Protein AF-A0A8J4YRN7-F1 (afdb_monomer_lite)

Secondary structure (DSSP, 8-state):
---------TTSS---GGG-TTTTTTEEEEEETTEEEEEEEGGG--SHHHHHHHHHHHHHTTTS-B--SHHHHHHHHHHHTTT--EEEEE-SSTTSHHHHHHHHHHHHHTTT-EEEEES-HHHHTTSPPPTTTT---S----EEE---

Organism: Chionoecetes opilio (NCBI:txid41210)

pLDDT: mean 81.37, std 17.2, range [26.08, 94.94]

Sequence (148 aa):
MHVCLGQVECGEYQVPSYCASDKINRFAYGFRGGQEKIAFPLDTLFNSNAIVASALHLALINTVPILQTARERRNLEKRCRGHCDLIFACLRTLGTLEHRTFLEVAHAHQSSFVFAITTYTAGTLGLPPSPHSGELSVFSVENIICVH

Radius of gyration: 17.48 Å; chains: 1; bounding box: 36×33×53 Å

InterPro domains:
  IPR040090 Thioredoxin domain-containing protein 16 [PTHR22699] (4-120)
  IPR057639 TXNDC16, N-terminal [PF24508] (3-56)
  IPR057642 TXNDC16, second thioredoxin-like domain [PF24509] (60-121)

Structure (mmCIF, N/CA/C/O backbone):
data_AF-A0A8J4YRN7-F1
#
_entry.id   AF-A0A8J4YRN7-F1
#
loop_
_atom_site.group_PDB
_atom_site.id
_atom_site.type_symbol
_atom_site.label_atom_id
_atom_site.label_alt_id
_atom_site.label_comp_id
_atom_site.label_asym_id
_atom_site.label_entity_id
_atom_site.label_seq_id
_atom_site.pdbx_PDB_ins_code
_atom_site.Cartn_x
_atom_site.Cartn_y
_atom_site.Cartn_z
_atom_site.occupancy
_atom_site.B_iso_or_equiv
_atom_site.auth_seq_id
_atom_site.auth_comp_id
_atom_site.auth_asym_id
_atom_site.auth_atom_id
_atom_site.pdbx_PDB_model_num
ATOM 1 N N . MET A 1 1 ? -3.995 -17.385 -1.465 1.00 63.31 1 MET A N 1
ATOM 2 C CA . MET A 1 1 ? -3.588 -16.386 -2.479 1.00 63.31 1 MET A CA 1
ATOM 3 C C . MET A 1 1 ? -2.455 -16.988 -3.292 1.00 63.31 1 MET A C 1
ATOM 5 O O . MET A 1 1 ? -1.466 -17.380 -2.693 1.00 63.31 1 MET A O 1
ATOM 9 N N . HIS A 1 2 ? -2.610 -17.115 -4.611 1.00 75.31 2 HIS A N 1
ATOM 10 C CA . HIS A 1 2 ? -1.537 -17.578 -5.497 1.00 75.31 2 HIS A CA 1
ATOM 11 C C . HIS A 1 2 ? -0.999 -16.376 -6.267 1.00 75.31 2 HIS A C 1
ATOM 13 O O . HIS A 1 2 ? -1.769 -15.673 -6.919 1.00 75.31 2 HIS A O 1
ATOM 19 N N . VAL A 1 3 ? 0.302 -16.124 -6.147 1.00 80.25 3 VAL A N 1
ATOM 20 C CA . VAL A 1 3 ? 1.012 -15.105 -6.923 1.00 80.25 3 VAL A CA 1
ATOM 21 C C . VAL A 1 3 ? 1.904 -15.842 -7.905 1.00 80.25 3 VAL A C 1
ATOM 23 O O . VAL A 1 3 ? 2.671 -16.715 -7.505 1.00 80.25 3 VAL A O 1
ATOM 26 N N . CYS A 1 4 ? 1.790 -15.494 -9.180 1.00 86.44 4 CYS A N 1
ATOM 27 C CA . CYS A 1 4 ? 2.671 -15.995 -10.223 1.00 86.44 4 CYS A CA 1
ATOM 28 C C . CYS A 1 4 ? 3.630 -14.877 -10.618 1.00 86.44 4 CYS A C 1
ATOM 30 O O . CYS A 1 4 ? 3.213 -13.735 -10.807 1.00 86.44 4 CYS A O 1
ATOM 32 N N . LEU A 1 5 ? 4.907 -15.221 -10.736 1.00 86.88 5 LEU A N 1
ATOM 33 C CA . LEU A 1 5 ? 5.931 -14.341 -11.278 1.00 86.88 5 LEU A CA 1
ATOM 34 C C . LEU A 1 5 ? 6.229 -14.796 -12.703 1.00 86.88 5 LEU A C 1
ATOM 36 O O . LEU A 1 5 ? 6.314 -15.995 -12.964 1.00 86.88 5 LEU A O 1
ATOM 40 N N . GLY A 1 6 ? 6.365 -13.840 -13.612 1.00 88.06 6 GLY A N 1
ATOM 41 C CA . GLY A 1 6 ? 6.675 -14.098 -15.009 1.00 88.06 6 GLY A CA 1
ATOM 42 C C . GLY A 1 6 ? 7.619 -13.034 -15.544 1.00 88.06 6 GLY A C 1
ATOM 43 O O . GLY A 1 6 ? 7.537 -11.871 -15.152 1.00 88.06 6 GLY A O 1
ATOM 44 N N . GLN A 1 7 ? 8.509 -13.453 -16.434 1.00 86.88 7 GLN A N 1
ATOM 45 C CA . GLN A 1 7 ? 9.342 -12.568 -17.233 1.00 86.88 7 GLN A CA 1
ATOM 46 C C . GLN A 1 7 ? 8.758 -12.518 -18.644 1.00 86.88 7 GLN A C 1
ATOM 48 O O . GLN A 1 7 ? 8.330 -13.541 -19.173 1.00 86.88 7 GLN A O 1
ATOM 53 N N . VAL A 1 8 ? 8.720 -11.326 -19.234 1.00 83.88 8 VAL A N 1
ATOM 54 C CA . VAL A 1 8 ? 8.201 -11.111 -20.587 1.00 83.88 8 VAL A CA 1
ATOM 55 C C . VAL A 1 8 ? 9.325 -10.573 -21.458 1.00 83.88 8 VAL A C 1
ATOM 57 O O . VAL A 1 8 ? 9.944 -9.564 -21.121 1.00 83.88 8 VAL A O 1
ATOM 60 N N . GLU A 1 9 ? 9.564 -11.227 -22.590 1.00 83.25 9 GLU A N 1
ATOM 61 C CA . GLU A 1 9 ? 10.473 -10.736 -23.620 1.00 83.25 9 GLU A CA 1
ATOM 62 C C . GLU A 1 9 ? 9.707 -9.830 -24.590 1.00 83.25 9 GLU A C 1
ATOM 64 O O . GLU A 1 9 ? 8.967 -10.278 -25.464 1.00 83.25 9 GLU A O 1
ATOM 69 N N . CYS A 1 10 ? 9.874 -8.518 -24.422 1.00 81.44 10 CYS A N 1
ATOM 70 C CA . CYS A 1 10 ? 9.140 -7.499 -25.179 1.00 81.44 10 CYS A CA 1
ATOM 71 C C . CYS A 1 10 ? 9.473 -7.443 -26.688 1.00 81.44 10 CYS A C 1
ATOM 73 O O . CYS A 1 10 ? 8.864 -6.651 -27.403 1.00 81.44 10 CYS A O 1
ATOM 75 N N . GLY A 1 11 ? 10.434 -8.239 -27.174 1.00 76.44 11 GLY A N 1
ATOM 76 C CA . GLY A 1 11 ? 10.830 -8.293 -28.586 1.00 76.44 11 GLY A CA 1
ATOM 77 C C . GLY A 1 11 ? 10.029 -9.278 -29.447 1.00 76.44 11 GLY A C 1
ATOM 78 O O . GLY A 1 11 ? 10.036 -9.140 -30.666 1.00 76.44 11 GLY A O 1
ATOM 79 N N . GLU A 1 12 ? 9.336 -10.249 -28.842 1.00 69.12 12 GLU A N 1
ATOM 80 C CA . GLU A 1 12 ? 8.715 -11.364 -29.580 1.00 69.12 12 GLU A CA 1
ATOM 81 C C . GLU A 1 12 ? 7.204 -11.204 -29.837 1.00 69.12 12 GLU A C 1
ATOM 83 O O . GLU A 1 12 ? 6.653 -11.882 -30.704 1.00 69.12 12 GLU A O 1
ATOM 88 N N . TYR A 1 13 ? 6.514 -10.300 -29.131 1.00 64.12 13 TYR A N 1
ATOM 89 C CA . TYR A 1 13 ? 5.045 -10.216 -29.144 1.00 64.12 13 TYR A CA 1
ATOM 90 C C . TYR A 1 13 ? 4.529 -8.806 -29.451 1.00 64.12 13 TYR A C 1
ATOM 92 O O . TYR A 1 13 ? 5.208 -7.811 -29.204 1.00 64.12 13 TYR A O 1
ATOM 100 N N . GLN A 1 14 ? 3.295 -8.714 -29.973 1.00 62.75 14 GLN A N 1
ATOM 101 C CA . GLN A 1 14 ? 2.616 -7.438 -30.220 1.00 62.75 14 GLN A CA 1
ATOM 102 C C . GLN A 1 14 ? 2.537 -6.634 -28.917 1.00 62.75 14 GLN A C 1
ATOM 104 O O . GLN A 1 14 ? 1.880 -7.035 -27.959 1.00 62.75 14 GLN A O 1
ATOM 109 N N . VAL A 1 15 ? 3.274 -5.526 -28.906 1.00 60.66 15 VAL A N 1
ATOM 110 C CA . VAL A 1 15 ? 3.791 -4.848 -27.717 1.00 60.66 15 VAL A CA 1
ATOM 111 C C . VAL A 1 15 ? 2.659 -4.176 -26.927 1.00 60.66 15 VAL A C 1
ATOM 113 O O . VAL A 1 15 ? 2.110 -3.169 -27.381 1.00 60.66 15 VAL A O 1
ATOM 116 N N . PRO A 1 16 ? 2.304 -4.678 -25.731 1.00 69.38 16 PRO A N 1
ATOM 117 C CA . PRO A 1 16 ? 1.408 -3.975 -24.821 1.00 69.38 16 PRO A CA 1
ATOM 118 C C . PRO A 1 16 ? 2.074 -2.683 -24.331 1.00 69.38 16 PRO A C 1
ATOM 120 O O . PRO A 1 16 ? 3.299 -2.560 -24.337 1.00 69.38 16 PRO A O 1
ATOM 123 N N . SER A 1 17 ? 1.295 -1.718 -23.843 1.00 76.94 17 SER A N 1
ATOM 124 C CA . SER A 1 17 ? 1.792 -0.398 -23.404 1.00 76.94 17 SER A CA 1
ATOM 125 C C . SER A 1 17 ? 2.887 -0.434 -22.321 1.00 76.94 17 SER A C 1
ATOM 127 O O . SER A 1 17 ? 3.570 0.574 -22.104 1.00 76.94 17 SER A O 1
ATOM 129 N N . TYR A 1 18 ? 3.056 -1.569 -21.636 1.00 78.19 18 TYR A N 1
ATOM 130 C CA . TYR A 1 18 ? 4.093 -1.826 -20.637 1.00 78.19 18 TYR A CA 1
ATOM 131 C C . TYR A 1 18 ? 5.443 -2.289 -21.215 1.00 78.19 18 TYR A C 1
ATOM 133 O O . TYR A 1 18 ? 6.443 -2.262 -20.508 1.00 78.19 18 TYR A O 1
ATOM 141 N N . CYS A 1 19 ? 5.505 -2.649 -22.498 1.00 82.56 19 CYS A N 1
ATOM 142 C CA . CYS A 1 19 ? 6.742 -2.997 -23.204 1.00 82.56 19 CYS A CA 1
ATOM 143 C C . CYS A 1 19 ? 7.320 -1.826 -24.031 1.00 82.56 19 CYS A C 1
ATOM 145 O O . CYS A 1 19 ? 8.193 -2.024 -24.875 1.00 82.56 19 CYS A O 1
ATOM 147 N N . ALA A 1 20 ? 6.849 -0.595 -23.800 1.00 82.62 20 ALA A N 1
ATOM 148 C CA . ALA A 1 20 ? 7.437 0.603 -24.397 1.00 82.62 20 ALA A CA 1
ATOM 149 C C . ALA A 1 20 ? 8.903 0.779 -23.952 1.00 82.62 20 ALA A C 1
ATOM 151 O O . ALA A 1 20 ? 9.251 0.491 -22.806 1.00 82.62 20 ALA A O 1
ATOM 152 N N . SER A 1 21 ? 9.770 1.253 -24.850 1.00 75.75 21 SER A N 1
ATOM 153 C CA . SER A 1 21 ? 11.227 1.295 -24.644 1.00 75.75 21 SER A CA 1
ATOM 154 C C . SER A 1 21 ? 11.669 2.109 -23.424 1.00 75.75 21 SER A C 1
ATOM 156 O O . SER A 1 21 ? 12.670 1.778 -22.796 1.00 75.75 21 SER A O 1
ATOM 158 N N . ASP A 1 22 ? 10.909 3.132 -23.040 1.00 79.75 22 ASP A N 1
ATOM 159 C CA . ASP A 1 22 ? 11.133 3.949 -21.846 1.00 79.75 22 ASP A CA 1
ATOM 160 C C . ASP A 1 22 ? 10.753 3.245 -20.530 1.00 79.75 22 ASP A C 1
ATOM 162 O O . ASP A 1 22 ? 11.078 3.758 -19.456 1.00 79.75 22 ASP A O 1
ATOM 166 N N . LYS A 1 23 ? 10.094 2.082 -20.605 1.00 81.44 23 LYS A N 1
ATOM 167 C CA . LYS A 1 23 ? 9.582 1.301 -19.467 1.00 81.44 23 LYS A CA 1
ATOM 168 C C . LYS A 1 23 ? 10.264 -0.058 -19.288 1.00 81.44 23 LYS A C 1
ATOM 170 O O . LYS A 1 23 ? 10.253 -0.601 -18.180 1.00 81.44 23 LYS A O 1
ATOM 175 N N . ILE A 1 24 ? 10.885 -0.587 -20.346 1.00 82.50 24 ILE A N 1
ATOM 176 C CA . ILE A 1 24 ? 11.671 -1.829 -20.301 1.00 82.50 24 ILE A CA 1
ATOM 177 C C . ILE A 1 24 ? 12.750 -1.717 -19.217 1.00 82.50 24 ILE A C 1
ATOM 179 O O . ILE A 1 24 ? 13.433 -0.700 -19.110 1.00 82.50 24 ILE A O 1
ATOM 183 N N . ASN A 1 25 ? 12.905 -2.771 -18.408 1.00 83.56 25 ASN A N 1
ATOM 184 C CA . ASN A 1 25 ? 13.864 -2.848 -17.296 1.00 83.56 25 ASN A CA 1
ATOM 185 C C . ASN A 1 25 ? 13.731 -1.728 -16.251 1.00 83.56 25 ASN A C 1
ATOM 187 O O . ASN A 1 25 ? 14.668 -1.476 -15.495 1.00 83.56 25 ASN A O 1
ATOM 191 N N . ARG A 1 26 ? 12.577 -1.054 -16.188 1.00 88.69 26 ARG A N 1
ATOM 192 C CA . ARG A 1 26 ? 12.302 -0.026 -15.176 1.00 88.69 26 ARG A CA 1
ATOM 193 C C . ARG A 1 26 ? 11.124 -0.356 -14.287 1.00 88.69 26 ARG A C 1
ATOM 195 O O . ARG A 1 26 ? 11.099 0.119 -13.158 1.00 88.69 26 ARG A O 1
ATOM 202 N N . PHE A 1 27 ? 10.181 -1.164 -14.763 1.00 90.94 27 PHE A N 1
ATOM 203 C CA . PHE A 1 27 ? 8.968 -1.484 -14.021 1.00 90.94 27 PHE A CA 1
ATOM 204 C C . PHE A 1 27 ? 8.677 -2.984 -14.000 1.00 90.94 27 PHE A C 1
ATOM 206 O O . PHE A 1 27 ? 8.894 -3.690 -14.983 1.00 90.94 27 PHE A O 1
ATOM 213 N N . ALA A 1 28 ? 8.123 -3.447 -12.883 1.00 90.75 28 ALA A N 1
ATOM 214 C CA . ALA A 1 28 ? 7.373 -4.689 -12.789 1.00 90.75 28 ALA A CA 1
ATOM 215 C C . ALA A 1 28 ? 5.875 -4.368 -12.767 1.00 90.75 28 ALA A C 1
ATOM 217 O O . ALA A 1 28 ? 5.440 -3.441 -12.085 1.00 90.75 28 ALA A O 1
ATOM 218 N N . TYR A 1 29 ? 5.073 -5.149 -13.482 1.00 90.69 29 TYR A N 1
ATOM 219 C CA . TYR A 1 29 ? 3.645 -4.885 -13.643 1.00 90.69 29 TYR A CA 1
ATOM 220 C C . TYR A 1 29 ? 2.809 -5.893 -12.861 1.00 90.69 29 TYR A C 1
ATOM 222 O O . TYR A 1 29 ? 3.004 -7.104 -12.958 1.00 90.69 29 TYR A O 1
ATOM 230 N N . GLY A 1 30 ? 1.872 -5.380 -12.068 1.00 90.31 30 GLY A N 1
ATOM 231 C CA . GLY A 1 30 ? 0.936 -6.164 -11.280 1.00 90.31 30 GLY A CA 1
ATOM 232 C C . GLY A 1 30 ? -0.392 -6.343 -12.004 1.00 90.31 30 GLY A C 1
ATOM 233 O O . GLY A 1 30 ? -1.092 -5.365 -12.273 1.00 90.31 30 GLY A O 1
ATOM 234 N N . PHE A 1 31 ? -0.770 -7.596 -12.262 1.00 89.50 31 PHE A N 1
ATOM 235 C CA . PHE A 1 31 ? -2.026 -7.947 -12.925 1.00 89.50 31 PHE A CA 1
ATOM 236 C C . PHE A 1 31 ? -2.982 -8.665 -11.973 1.00 89.50 31 PHE A C 1
ATOM 238 O O . PHE A 1 31 ? -2.576 -9.499 -11.163 1.00 89.50 31 PHE A O 1
ATOM 245 N N . ARG A 1 32 ? -4.281 -8.388 -12.108 1.00 86.88 32 ARG A N 1
ATOM 246 C CA . ARG A 1 32 ? -5.348 -9.124 -11.418 1.00 86.88 32 ARG A CA 1
ATOM 247 C C . ARG A 1 32 ? -6.523 -9.334 -12.361 1.00 86.88 32 ARG A C 1
ATOM 249 O O . ARG A 1 32 ? -7.057 -8.369 -12.903 1.00 86.88 32 ARG A O 1
ATOM 256 N N . GLY A 1 33 ? -6.924 -10.593 -12.550 1.00 86.75 33 GLY A N 1
ATOM 257 C CA . GLY A 1 33 ? -7.990 -10.952 -13.493 1.00 86.75 33 GLY A CA 1
ATOM 258 C C . GLY A 1 33 ? -7.663 -10.565 -14.940 1.00 86.75 33 GLY A C 1
ATOM 259 O O . GLY A 1 33 ? -8.539 -10.093 -15.652 1.00 86.75 33 GLY A O 1
ATOM 260 N N . GLY A 1 34 ? -6.389 -10.668 -15.339 1.00 85.75 34 GLY A N 1
ATOM 261 C CA . GLY A 1 34 ? -5.912 -10.298 -16.680 1.00 85.75 34 GLY A CA 1
ATOM 262 C C . GLY A 1 34 ? -5.773 -8.792 -16.938 1.00 85.75 34 GLY A C 1
ATOM 263 O O . GLY 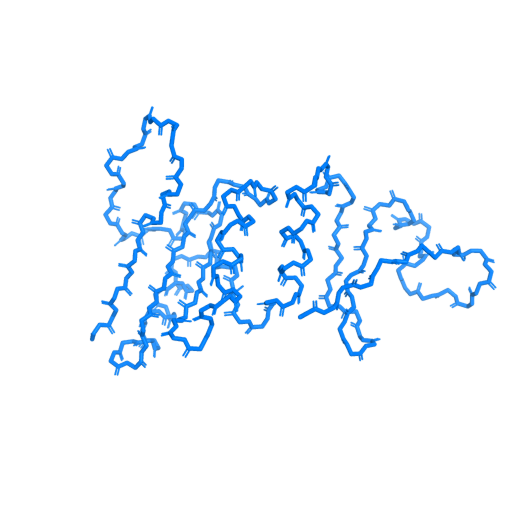A 1 34 ? -5.302 -8.405 -18.000 1.00 85.75 34 GLY A O 1
ATOM 264 N N . GLN A 1 35 ? -6.145 -7.935 -15.984 1.00 87.12 35 GLN A N 1
ATOM 265 C CA . GLN A 1 35 ? -6.016 -6.483 -16.109 1.00 87.12 35 GLN A CA 1
ATOM 266 C C . GLN A 1 35 ? -4.809 -5.973 -15.329 1.00 87.12 35 GLN A C 1
ATOM 268 O O . GLN A 1 35 ? -4.618 -6.356 -14.171 1.00 87.12 35 GLN A O 1
ATOM 273 N N . GLU A 1 36 ? -4.041 -5.072 -15.937 1.00 89.56 36 GLU A N 1
ATOM 274 C CA . GLU A 1 36 ? -3.014 -4.296 -15.240 1.00 89.56 36 GLU A CA 1
ATOM 275 C C . GLU A 1 36 ? -3.677 -3.452 -14.144 1.00 89.56 36 GLU A C 1
ATOM 277 O O . GLU A 1 36 ? -4.715 -2.820 -14.367 1.00 89.56 36 GLU A O 1
ATOM 282 N N . LYS A 1 37 ? -3.113 -3.478 -12.937 1.00 90.06 37 LYS A N 1
ATOM 283 C CA . LYS A 1 37 ? -3.609 -2.705 -11.790 1.00 90.06 37 LYS A CA 1
ATOM 284 C C . LYS A 1 37 ? -2.602 -1.694 -11.281 1.00 90.06 37 LYS A C 1
ATOM 286 O O . LYS A 1 37 ? -3.009 -0.658 -10.767 1.00 90.06 37 LYS A O 1
ATOM 291 N N . ILE A 1 38 ? -1.316 -2.002 -11.387 1.00 88.75 38 ILE A N 1
ATOM 292 C CA . ILE A 1 38 ? -0.252 -1.169 -10.840 1.00 88.75 38 ILE A CA 1
ATOM 293 C C . ILE A 1 38 ? 1.068 -1.479 -11.544 1.00 88.75 38 ILE A C 1
ATOM 295 O O . ILE A 1 38 ? 1.316 -2.622 -11.932 1.00 88.75 38 ILE A O 1
ATOM 299 N N . ALA A 1 39 ? 1.920 -0.467 -11.662 1.00 90.50 39 ALA A N 1
ATOM 300 C CA . ALA A 1 39 ? 3.305 -0.604 -12.085 1.00 90.50 39 ALA A CA 1
ATOM 301 C C . ALA A 1 39 ? 4.217 -0.239 -10.909 1.00 90.50 39 ALA A C 1
ATOM 303 O O . ALA A 1 39 ? 4.066 0.822 -10.304 1.00 90.50 39 ALA A O 1
ATOM 304 N N . PHE A 1 40 ? 5.158 -1.119 -10.590 1.00 89.75 40 PHE A N 1
ATOM 305 C CA . PHE A 1 40 ? 6.155 -0.929 -9.546 1.00 89.75 40 PHE A CA 1
ATOM 306 C C . PHE A 1 40 ? 7.495 -0.584 -10.190 1.00 89.75 40 PHE A C 1
ATOM 308 O O . PHE A 1 40 ? 8.005 -1.404 -10.955 1.00 89.75 40 PHE A O 1
ATOM 315 N N . PRO A 1 41 ? 8.090 0.581 -9.900 1.00 91.12 41 PRO A N 1
ATOM 316 C CA . PRO A 1 41 ? 9.472 0.849 -10.277 1.00 91.12 41 PRO A CA 1
ATOM 317 C C . PRO A 1 41 ? 10.404 -0.241 -9.715 1.00 91.12 41 PRO A C 1
ATOM 319 O O . PRO A 1 41 ? 10.281 -0.616 -8.548 1.00 91.12 41 PRO A O 1
ATOM 322 N N . LEU A 1 42 ? 11.312 -0.796 -10.520 1.00 90.38 42 LEU A N 1
ATOM 323 C CA . LEU A 1 42 ? 12.160 -1.924 -10.103 1.00 90.38 42 LEU A CA 1
ATOM 324 C C . LEU A 1 42 ? 13.125 -1.561 -8.968 1.00 90.38 42 LEU A C 1
ATOM 326 O O . LEU A 1 42 ? 13.443 -2.416 -8.147 1.00 90.38 42 LEU A O 1
ATOM 330 N N . ASP A 1 43 ? 13.541 -0.300 -8.875 1.00 89.94 43 ASP A N 1
ATOM 331 C CA . ASP A 1 43 ? 14.340 0.226 -7.764 1.00 89.94 43 ASP A CA 1
ATOM 332 C C . ASP A 1 43 ? 13.597 0.166 -6.418 1.00 89.94 43 ASP A C 1
ATOM 334 O O . ASP A 1 43 ? 14.230 0.053 -5.369 1.00 89.94 43 ASP A O 1
ATOM 338 N N . THR A 1 44 ? 12.260 0.146 -6.430 1.00 87.88 44 THR A N 1
ATOM 339 C CA . THR A 1 44 ? 11.445 -0.074 -5.223 1.00 87.88 44 THR A CA 1
ATOM 340 C C . THR A 1 44 ? 11.343 -1.547 -4.822 1.00 87.88 44 THR A C 1
ATOM 342 O O . THR A 1 44 ? 10.971 -1.835 -3.689 1.00 87.88 44 THR A O 1
ATOM 345 N N . LEU A 1 45 ? 11.715 -2.492 -5.694 1.00 90.12 45 LEU A N 1
ATOM 346 C CA . LEU A 1 45 ? 11.678 -3.943 -5.450 1.00 90.12 45 LEU A CA 1
ATOM 347 C C . LEU A 1 45 ? 13.060 -4.501 -5.064 1.00 90.12 45 LEU A C 1
ATOM 349 O O . LEU A 1 45 ? 13.480 -5.563 -5.514 1.00 90.12 45 LEU A O 1
ATOM 353 N N . PHE A 1 46 ? 13.776 -3.770 -4.213 1.00 87.50 46 PHE A N 1
ATOM 354 C CA . PHE A 1 46 ? 15.197 -3.978 -3.915 1.00 87.50 46 PHE A CA 1
ATOM 355 C C . PHE A 1 46 ? 15.510 -5.163 -2.982 1.00 87.50 46 PHE A C 1
ATOM 357 O O . PHE A 1 46 ? 16.669 -5.562 -2.869 1.00 87.50 46 PHE A O 1
ATOM 364 N N . ASN A 1 47 ? 14.521 -5.725 -2.279 1.00 92.00 47 ASN A N 1
ATOM 365 C CA . ASN A 1 47 ? 14.709 -6.895 -1.416 1.00 92.00 47 ASN A CA 1
ATOM 366 C C . ASN A 1 47 ? 13.426 -7.735 -1.277 1.00 92.00 47 ASN A C 1
ATOM 368 O O . ASN A 1 47 ? 12.353 -7.360 -1.752 1.00 92.00 47 ASN A O 1
ATOM 372 N N . SER A 1 48 ? 13.527 -8.872 -0.583 1.00 92.56 48 SER A N 1
ATOM 373 C CA . SER A 1 48 ? 12.402 -9.792 -0.377 1.00 92.56 48 SER A CA 1
ATOM 374 C C . SER A 1 48 ? 11.213 -9.153 0.347 1.00 92.56 48 SER A C 1
ATOM 376 O O . SER A 1 48 ? 10.072 -9.442 -0.003 1.00 92.56 48 SER A O 1
ATOM 378 N N . ASN A 1 49 ? 11.445 -8.261 1.313 1.00 92.69 49 ASN A N 1
ATOM 379 C CA . ASN A 1 49 ? 10.361 -7.571 2.012 1.00 92.69 49 ASN A CA 1
ATOM 380 C C . ASN A 1 49 ? 9.604 -6.631 1.077 1.00 92.69 49 ASN A C 1
ATOM 382 O O . ASN A 1 49 ? 8.376 -6.652 1.071 1.00 92.69 49 ASN A O 1
ATOM 386 N N . ALA A 1 50 ? 10.318 -5.881 0.240 1.00 92.31 50 ALA A N 1
ATOM 387 C CA . ALA A 1 50 ? 9.716 -4.986 -0.731 1.00 92.31 50 ALA A CA 1
ATOM 388 C C . ALA A 1 50 ? 8.929 -5.748 -1.802 1.00 92.31 50 ALA A C 1
ATOM 390 O O . ALA A 1 50 ? 7.802 -5.374 -2.116 1.00 92.31 50 ALA A O 1
ATOM 391 N N . ILE A 1 51 ? 9.471 -6.863 -2.298 1.00 92.06 51 ILE A N 1
ATOM 392 C CA . ILE A 1 51 ? 8.790 -7.726 -3.272 1.00 92.06 51 ILE A CA 1
ATOM 393 C C . ILE A 1 51 ? 7.502 -8.310 -2.679 1.00 92.06 51 ILE A C 1
ATOM 395 O O . ILE A 1 51 ? 6.436 -8.193 -3.285 1.00 92.06 51 ILE A O 1
ATOM 399 N N . VAL A 1 52 ? 7.573 -8.907 -1.483 1.00 92.94 52 VAL A N 1
ATOM 400 C CA . VAL A 1 52 ? 6.398 -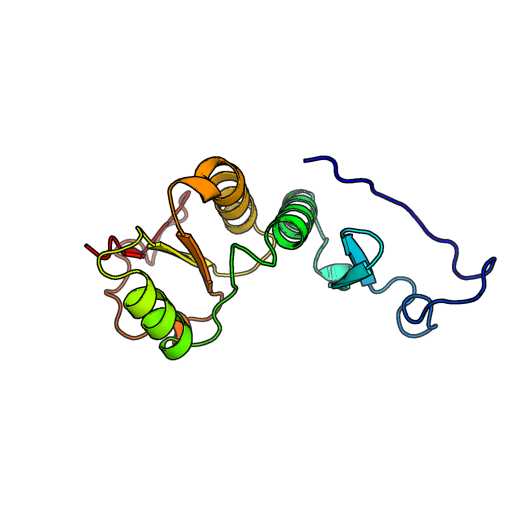9.512 -0.835 1.00 92.94 52 VAL A CA 1
ATOM 401 C C . VAL A 1 52 ? 5.362 -8.448 -0.478 1.00 92.94 52 VAL A C 1
ATOM 403 O O . VAL A 1 52 ? 4.176 -8.646 -0.739 1.00 92.94 52 VAL A O 1
ATOM 406 N N . ALA A 1 53 ? 5.786 -7.300 0.055 1.00 92.75 53 ALA A N 1
ATOM 407 C CA . ALA A 1 53 ? 4.876 -6.208 0.373 1.00 92.75 53 ALA A CA 1
ATOM 408 C C . ALA A 1 53 ? 4.182 -5.655 -0.879 1.00 92.75 53 ALA A C 1
ATOM 410 O O . ALA A 1 53 ? 2.977 -5.435 -0.846 1.00 92.75 53 ALA A O 1
ATOM 411 N N . SER A 1 54 ? 4.892 -5.488 -1.997 1.00 91.06 54 SER A N 1
ATOM 412 C CA . SER A 1 54 ? 4.298 -5.052 -3.268 1.00 91.06 54 SER A CA 1
ATOM 413 C C . SER A 1 54 ? 3.301 -6.074 -3.823 1.00 91.06 54 SER A C 1
ATOM 415 O O . SER A 1 54 ? 2.217 -5.701 -4.274 1.00 91.06 54 SER A O 1
ATOM 417 N N . ALA A 1 55 ? 3.606 -7.372 -3.722 1.00 91.44 55 ALA A N 1
ATOM 418 C CA . ALA A 1 55 ? 2.679 -8.433 -4.118 1.00 91.44 55 ALA A CA 1
ATOM 419 C C . ALA A 1 55 ? 1.408 -8.455 -3.246 1.00 91.44 55 ALA A C 1
ATOM 421 O O . ALA A 1 55 ? 0.295 -8.569 -3.767 1.00 91.44 55 ALA A O 1
ATOM 422 N N . LEU A 1 56 ? 1.554 -8.301 -1.926 1.00 92.88 56 LEU A N 1
ATOM 423 C CA . LEU A 1 56 ? 0.423 -8.160 -1.006 1.00 92.88 56 LEU A CA 1
ATOM 424 C C . LEU A 1 56 ? -0.373 -6.887 -1.289 1.00 92.88 56 LEU A C 1
ATOM 426 O O . LEU A 1 56 ? -1.600 -6.928 -1.294 1.00 92.88 56 LEU A O 1
ATOM 430 N N . HIS A 1 57 ? 0.305 -5.778 -1.583 1.00 90.06 57 HIS A N 1
ATOM 431 C CA . HIS A 1 57 ? -0.342 -4.516 -1.912 1.00 90.06 57 HIS A CA 1
ATOM 432 C C . HIS A 1 57 ? -1.212 -4.655 -3.163 1.00 90.06 57 HIS A C 1
ATOM 434 O O . HIS A 1 57 ? -2.370 -4.260 -3.145 1.00 90.06 57 HIS A O 1
ATOM 440 N N . LEU A 1 58 ? -0.719 -5.312 -4.218 1.00 90.94 58 LEU A N 1
ATOM 441 C CA . LEU A 1 58 ? -1.523 -5.641 -5.400 1.00 90.94 58 LEU A CA 1
ATOM 442 C C . LEU A 1 58 ? -2.765 -6.482 -5.045 1.00 90.94 58 LEU A C 1
ATOM 444 O O . LEU A 1 58 ? -3.861 -6.237 -5.558 1.00 90.94 58 LEU A O 1
ATOM 448 N N . ALA A 1 59 ? -2.619 -7.473 -4.164 1.00 90.19 59 ALA A N 1
ATOM 449 C CA . ALA A 1 59 ? -3.738 -8.310 -3.732 1.00 90.19 59 ALA A CA 1
ATOM 450 C C . ALA A 1 59 ? -4.781 -7.530 -2.909 1.00 90.19 59 ALA A C 1
ATOM 452 O O . ALA A 1 59 ? -5.983 -7.802 -3.011 1.00 90.19 59 ALA A O 1
ATOM 453 N N . LEU A 1 60 ? -4.322 -6.543 -2.140 1.00 91.94 60 LEU A N 1
ATOM 454 C CA . LEU A 1 60 ? -5.103 -5.740 -1.202 1.00 91.94 60 LEU A CA 1
ATOM 455 C C . LEU A 1 60 ? -5.433 -4.331 -1.718 1.00 91.94 60 LEU A C 1
ATOM 457 O O . LEU A 1 60 ? -5.986 -3.527 -0.976 1.00 91.94 60 LEU A O 1
ATOM 461 N N . ILE A 1 61 ? -5.152 -4.023 -2.987 1.00 88.62 61 ILE A N 1
ATOM 462 C CA . ILE A 1 61 ? -5.235 -2.656 -3.536 1.00 88.62 61 ILE A CA 1
ATOM 463 C C . ILE A 1 61 ? -6.626 -2.015 -3.390 1.00 88.62 61 ILE A C 1
ATOM 465 O O . ILE A 1 61 ? -6.751 -0.799 -3.292 1.00 88.62 61 ILE A O 1
ATOM 469 N N . ASN A 1 62 ? -7.675 -2.840 -3.327 1.00 89.94 62 ASN A N 1
ATOM 470 C CA . ASN A 1 62 ? -9.060 -2.395 -3.153 1.00 89.94 62 ASN A CA 1
ATOM 471 C C . ASN A 1 62 ? -9.543 -2.420 -1.692 1.00 89.94 62 ASN A C 1
ATOM 473 O O . ASN A 1 62 ? -10.645 -1.952 -1.421 1.00 89.94 62 ASN A O 1
ATOM 477 N N . THR A 1 63 ? -8.775 -3.003 -0.768 1.00 92.06 63 THR A N 1
ATOM 478 C CA . THR A 1 63 ? -9.178 -3.211 0.634 1.00 92.06 63 THR A CA 1
ATOM 479 C C . THR A 1 63 ? -8.324 -2.430 1.627 1.00 92.06 63 THR A C 1
ATOM 481 O O . THR A 1 63 ? -8.835 -2.059 2.680 1.00 92.06 63 THR A O 1
ATOM 484 N N . VAL A 1 64 ? -7.064 -2.127 1.296 1.00 94.94 64 VAL A N 1
ATOM 485 C CA . VAL A 1 64 ? -6.133 -1.380 2.156 1.00 94.94 64 VAL A CA 1
ATOM 486 C C . VAL A 1 64 ? -5.652 -0.118 1.430 1.00 94.94 64 VAL A C 1
ATOM 488 O O . VAL A 1 64 ? -4.639 -0.154 0.729 1.00 94.94 64 VAL A O 1
ATOM 491 N N . PRO A 1 65 ? -6.368 1.014 1.552 1.00 94.06 65 PRO A N 1
ATOM 492 C CA . PRO A 1 65 ? -5.986 2.252 0.883 1.00 94.06 65 PRO A CA 1
ATOM 493 C C . PRO A 1 65 ? -4.729 2.893 1.494 1.00 94.06 65 PRO A C 1
ATOM 495 O O . PRO A 1 65 ? -4.544 2.894 2.715 1.00 94.06 65 PRO A O 1
ATOM 498 N N . ILE A 1 66 ? -3.917 3.524 0.635 1.00 92.38 66 ILE A N 1
ATOM 499 C CA . ILE A 1 66 ? -2.842 4.441 1.045 1.00 92.38 66 ILE A CA 1
ATOM 500 C C . ILE A 1 66 ? -3.379 5.871 1.067 1.00 92.38 66 ILE A C 1
ATOM 502 O O . ILE A 1 66 ? -3.531 6.519 0.032 1.00 92.38 66 ILE A O 1
ATOM 506 N N . LEU A 1 67 ? -3.652 6.367 2.264 1.00 93.38 67 LEU A N 1
ATOM 507 C CA . LEU A 1 67 ? -4.195 7.693 2.511 1.00 93.38 67 LEU A CA 1
ATOM 508 C C . LEU A 1 67 ? -3.074 8.734 2.460 1.00 93.38 67 LEU A C 1
ATOM 510 O O . LEU A 1 67 ? -2.053 8.607 3.135 1.00 93.38 67 LEU A O 1
ATOM 514 N N . GLN A 1 68 ? -3.278 9.788 1.683 1.00 92.00 68 GLN A N 1
ATOM 515 C CA . GLN A 1 68 ? -2.312 10.864 1.467 1.00 92.00 68 GLN A CA 1
ATOM 516 C C . GLN A 1 68 ? -2.537 12.030 2.435 1.00 92.00 68 GLN A C 1
ATOM 518 O O . GLN A 1 68 ? -1.614 12.774 2.762 1.00 92.00 68 GLN A O 1
ATOM 523 N N . THR A 1 69 ? -3.776 12.206 2.909 1.00 93.19 69 THR A N 1
ATOM 524 C CA . THR A 1 69 ? -4.172 13.375 3.704 1.00 93.19 69 THR A CA 1
ATOM 525 C C . THR A 1 69 ? -4.945 13.002 4.967 1.00 93.19 69 THR A C 1
ATOM 527 O O . THR A 1 69 ? -5.722 12.046 4.991 1.00 93.19 69 THR A O 1
ATOM 530 N N . ALA A 1 70 ? -4.840 13.825 6.019 1.00 90.12 70 ALA A N 1
ATOM 531 C CA . ALA A 1 70 ? -5.686 13.662 7.206 1.00 90.12 70 ALA A CA 1
ATOM 532 C C . ALA A 1 70 ? -7.184 13.795 6.888 1.00 90.12 70 ALA A C 1
ATOM 534 O O . ALA A 1 70 ? -8.021 13.274 7.621 1.00 90.12 70 ALA A O 1
ATOM 535 N N . ARG A 1 71 ? -7.551 14.480 5.795 1.00 94.06 71 ARG A N 1
ATOM 536 C CA . ARG A 1 71 ? -8.942 14.541 5.330 1.00 94.06 71 ARG A CA 1
ATOM 537 C C . ARG A 1 71 ? -9.432 13.169 4.871 1.00 94.06 71 ARG A C 1
ATOM 539 O O . ARG A 1 71 ? -10.517 12.768 5.275 1.00 94.06 71 ARG A O 1
ATOM 546 N N . GLU A 1 72 ? -8.651 12.457 4.063 1.00 94.44 72 GLU A N 1
ATOM 547 C CA . GLU A 1 72 ? -8.988 11.096 3.624 1.00 94.44 72 GLU A CA 1
ATOM 548 C C . GLU A 1 72 ? -9.122 10.139 4.807 1.00 94.44 72 GLU A C 1
ATOM 550 O O . GLU A 1 72 ? -10.120 9.422 4.891 1.00 94.44 72 GLU A O 1
ATOM 555 N N . ARG A 1 73 ? -8.188 10.208 5.767 1.00 92.56 73 ARG A N 1
ATOM 556 C CA . ARG A 1 73 ? -8.271 9.455 7.026 1.00 92.56 73 ARG A CA 1
ATOM 557 C C . ARG A 1 73 ? -9.551 9.759 7.795 1.00 92.56 73 ARG A C 1
ATOM 559 O O . ARG A 1 73 ? -10.322 8.846 8.064 1.00 92.56 73 ARG A O 1
ATOM 566 N N . ARG A 1 74 ? -9.833 11.032 8.085 1.00 90.69 74 ARG A N 1
ATOM 567 C CA . ARG A 1 74 ? -11.054 11.426 8.809 1.00 90.69 74 ARG A CA 1
ATOM 568 C C . ARG A 1 74 ? -12.329 11.007 8.082 1.00 90.69 74 ARG A C 1
ATOM 570 O O . ARG A 1 74 ? -13.324 10.684 8.721 1.00 90.69 74 ARG A O 1
ATOM 577 N N . ASN A 1 75 ? -12.328 11.022 6.751 1.00 94.38 75 ASN A N 1
ATOM 578 C CA . ASN A 1 75 ? -13.463 10.537 5.971 1.00 94.38 75 ASN A CA 1
ATOM 579 C C . ASN A 1 75 ? -13.643 9.021 6.124 1.00 94.38 75 ASN A C 1
ATOM 581 O O . ASN A 1 75 ? -14.778 8.567 6.233 1.00 94.38 75 ASN A O 1
ATOM 585 N N . LEU A 1 76 ? -12.553 8.249 6.156 1.00 90.69 76 LEU A N 1
ATOM 586 C CA . LEU A 1 76 ? -12.604 6.812 6.427 1.00 90.69 76 LEU A CA 1
ATOM 587 C C . LEU A 1 76 ? -13.083 6.521 7.858 1.00 90.69 76 LEU A C 1
ATOM 589 O O . LEU A 1 76 ? -13.993 5.719 8.029 1.00 90.69 76 LEU A O 1
ATOM 593 N N . GLU A 1 77 ? -12.568 7.235 8.860 1.00 87.94 77 GLU A N 1
ATOM 594 C CA . GLU A 1 77 ? -13.016 7.129 10.260 1.00 87.94 77 GLU A CA 1
ATOM 595 C C . GLU A 1 77 ? -14.508 7.406 10.414 1.00 87.94 77 GLU A C 1
ATOM 597 O O . GLU A 1 77 ? -15.222 6.650 11.065 1.00 87.94 77 GLU A O 1
ATOM 602 N N . LYS A 1 78 ? -15.007 8.475 9.781 1.00 90.75 78 LYS A N 1
ATOM 603 C CA . LYS A 1 78 ? -16.436 8.810 9.804 1.00 90.75 78 LYS A CA 1
ATOM 604 C C . LYS A 1 78 ? -17.303 7.713 9.196 1.00 90.75 78 LYS A C 1
ATOM 606 O O . LYS A 1 78 ? -18.405 7.507 9.685 1.00 90.75 78 LYS A O 1
ATOM 611 N N . ARG A 1 79 ? -16.828 7.035 8.145 1.00 89.69 79 ARG A N 1
ATOM 612 C CA . ARG A 1 79 ? -17.544 5.895 7.553 1.00 89.69 79 ARG A CA 1
ATOM 613 C C . ARG A 1 79 ? -17.522 4.665 8.456 1.00 89.69 79 ARG A C 1
ATOM 615 O O . ARG A 1 79 ? -18.488 3.915 8.429 1.00 89.69 79 ARG A O 1
ATOM 622 N N . CYS A 1 80 ? -16.449 4.465 9.223 1.00 85.44 80 CYS A N 1
ATOM 623 C CA . CYS A 1 80 ? -16.353 3.335 10.144 1.00 85.44 80 CYS A CA 1
ATOM 624 C C . CYS A 1 80 ? -17.045 3.543 11.486 1.00 85.44 80 CYS A C 1
ATOM 626 O O . CYS A 1 80 ? -17.359 2.558 12.143 1.00 85.44 80 CYS A O 1
ATOM 628 N N . ARG A 1 81 ? -17.317 4.786 11.888 1.00 83.81 81 ARG A N 1
ATOM 629 C CA . ARG A 1 81 ? -17.952 5.085 13.176 1.00 83.81 81 ARG A CA 1
ATOM 630 C C . ARG A 1 81 ? -19.240 4.288 13.387 1.00 83.81 81 ARG A C 1
ATOM 632 O O . ARG A 1 81 ? -20.189 4.470 12.631 1.00 83.81 81 ARG A O 1
ATOM 639 N N . GLY A 1 82 ? -19.256 3.443 14.419 1.00 83.94 82 GLY A N 1
ATOM 640 C CA . GLY A 1 82 ? -20.396 2.592 14.773 1.00 83.94 82 GLY A CA 1
ATOM 641 C C . GLY A 1 82 ? -20.631 1.397 13.843 1.00 83.94 82 GLY A C 1
ATOM 642 O O . GLY A 1 82 ? -21.651 0.720 13.969 1.00 83.94 82 GLY A O 1
ATOM 643 N N . HIS A 1 83 ? -19.723 1.137 12.898 1.00 86.62 83 HIS A N 1
ATOM 644 C CA . HIS A 1 83 ? -19.895 0.126 11.850 1.00 86.62 83 HIS A CA 1
ATOM 645 C C . HIS A 1 83 ? -18.676 -0.780 11.638 1.00 86.62 83 HIS A C 1
ATOM 647 O O . HIS A 1 83 ? -18.851 -1.931 11.242 1.00 86.62 83 HIS A O 1
ATOM 653 N N . CYS A 1 84 ? -17.456 -0.286 11.864 1.00 84.56 84 CYS A N 1
ATOM 654 C CA . CYS A 1 84 ? -16.228 -1.067 11.744 1.00 84.56 84 CYS A CA 1
ATOM 655 C C . CYS A 1 84 ? -15.115 -0.570 12.65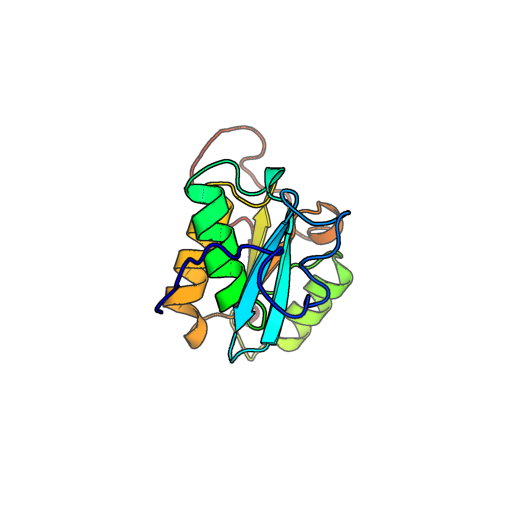9 1.00 84.56 84 CYS A C 1
ATOM 657 O O . CYS A 1 84 ? -14.995 0.620 12.945 1.00 84.56 84 CYS A O 1
ATOM 659 N N . ASP A 1 85 ? -14.229 -1.496 13.010 1.00 85.88 85 ASP A N 1
ATOM 660 C CA . ASP A 1 85 ? -12.964 -1.191 13.660 1.00 85.88 85 ASP A CA 1
ATOM 661 C C . ASP A 1 85 ? -11.891 -0.891 12.604 1.00 85.88 85 ASP A C 1
ATOM 663 O O . ASP A 1 85 ? -11.644 -1.694 11.697 1.00 85.88 85 ASP A O 1
ATOM 667 N N . LEU A 1 86 ? -11.268 0.289 12.707 1.00 87.44 86 LEU A N 1
ATOM 668 C CA . LEU A 1 86 ? -10.266 0.782 11.763 1.00 87.44 86 LEU A CA 1
ATOM 669 C C . LEU A 1 86 ? -8.857 0.690 12.360 1.00 87.44 86 LEU A C 1
ATOM 671 O O . LEU A 1 86 ? -8.512 1.377 13.322 1.00 87.44 86 LEU A O 1
ATOM 675 N N . ILE A 1 87 ? -7.998 -0.091 11.715 1.00 90.56 87 ILE A N 1
ATOM 676 C CA . ILE A 1 87 ? -6.569 -0.159 12.007 1.00 90.56 87 ILE A CA 1
ATOM 677 C C . ILE A 1 87 ? -5.829 0.746 11.022 1.00 90.56 87 ILE A C 1
ATOM 679 O O . ILE A 1 87 ? -5.826 0.515 9.810 1.00 90.56 87 ILE A O 1
ATOM 683 N N . PHE A 1 88 ? -5.181 1.783 11.550 1.00 88.94 88 PHE A N 1
ATOM 684 C CA . PHE A 1 88 ? -4.451 2.765 10.761 1.00 88.94 88 PHE A CA 1
ATOM 685 C C . PHE A 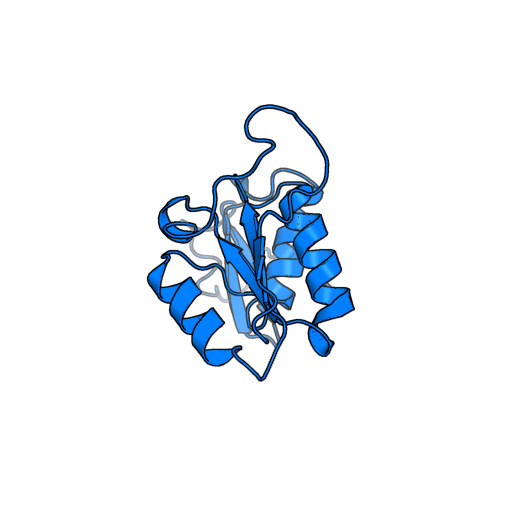1 88 ? -2.965 2.775 11.132 1.00 88.94 88 PHE A C 1
ATOM 687 O O . PHE A 1 88 ? -2.611 2.842 12.309 1.00 88.94 88 PHE A O 1
ATOM 694 N N . ALA A 1 89 ? -2.084 2.740 10.130 1.00 88.31 89 ALA A N 1
ATOM 695 C CA . ALA A 1 89 ? -0.639 2.833 10.339 1.00 88.31 89 ALA A CA 1
ATOM 696 C C . ALA A 1 89 ? -0.006 3.975 9.539 1.00 88.31 89 ALA A C 1
ATOM 698 O O . ALA A 1 89 ? -0.295 4.174 8.359 1.00 88.31 89 ALA A O 1
ATOM 699 N N . CYS A 1 90 ? 0.911 4.698 10.181 1.00 89.19 90 CYS A N 1
ATOM 700 C CA . CYS A 1 90 ? 1.809 5.638 9.522 1.00 89.19 90 CYS A CA 1
ATOM 701 C C . CYS A 1 90 ? 3.175 4.972 9.360 1.00 89.19 90 CYS A C 1
ATOM 703 O O . CYS A 1 90 ? 3.883 4.744 10.335 1.00 89.19 90 CYS A O 1
ATOM 705 N N . LEU A 1 91 ? 3.541 4.643 8.128 1.00 88.38 91 LEU A N 1
ATOM 706 C CA . LEU A 1 91 ? 4.791 3.967 7.805 1.00 88.38 91 LEU A CA 1
ATOM 707 C C . LEU A 1 91 ? 5.802 4.985 7.284 1.00 88.38 91 LEU A C 1
ATOM 709 O O . LEU A 1 91 ? 5.455 5.864 6.503 1.00 88.38 91 LEU A O 1
ATOM 713 N N . ARG A 1 92 ? 7.074 4.861 7.673 1.00 86.88 92 ARG A N 1
ATOM 714 C CA . ARG A 1 92 ? 8.124 5.774 7.179 1.00 86.88 92 ARG A CA 1
ATOM 715 C C . ARG A 1 92 ? 8.342 5.650 5.675 1.00 86.88 92 ARG A C 1
ATOM 717 O O . ARG A 1 92 ? 8.562 6.646 4.999 1.00 86.88 92 ARG A O 1
ATOM 724 N N . THR A 1 93 ? 8.320 4.423 5.169 1.00 86.06 93 THR A N 1
ATOM 725 C CA . THR A 1 93 ? 8.464 4.133 3.745 1.00 86.06 93 THR A CA 1
ATOM 726 C C . THR A 1 93 ? 7.803 2.800 3.413 1.00 86.06 93 THR A C 1
ATOM 728 O O . THR A 1 93 ? 7.600 1.960 4.293 1.00 86.06 93 THR A O 1
ATOM 731 N N . LEU A 1 94 ? 7.440 2.617 2.146 1.00 89.81 94 LEU A N 1
ATOM 732 C CA . LEU A 1 94 ? 6.903 1.355 1.650 1.00 89.81 94 LEU A CA 1
ATOM 733 C C . LEU A 1 94 ? 8.042 0.365 1.381 1.00 89.81 94 LEU A C 1
ATOM 735 O O . LEU A 1 94 ? 9.193 0.731 1.167 1.00 89.81 94 LEU A O 1
ATOM 739 N N . GLY A 1 95 ? 7.696 -0.916 1.400 1.00 88.44 95 GLY A N 1
ATOM 740 C CA . GLY A 1 95 ? 8.613 -2.020 1.106 1.00 88.44 95 GLY A CA 1
ATOM 741 C C . GLY A 1 95 ? 9.527 -2.434 2.266 1.00 88.44 95 GLY A C 1
ATOM 742 O O . GLY A 1 95 ? 10.358 -3.324 2.103 1.00 88.44 95 GLY A O 1
ATOM 743 N N . THR A 1 96 ? 9.365 -1.839 3.450 1.00 90.69 96 THR A N 1
ATOM 744 C CA . THR A 1 96 ? 10.050 -2.299 4.665 1.00 90.69 96 THR A CA 1
ATOM 745 C C . THR A 1 96 ? 9.413 -3.562 5.244 1.00 90.69 96 THR A C 1
ATOM 747 O O . THR A 1 96 ? 8.336 -3.993 4.818 1.00 90.69 96 THR A O 1
ATOM 750 N N . LEU A 1 97 ? 10.068 -4.148 6.252 1.00 91.12 97 LEU A N 1
ATOM 751 C CA . LEU A 1 97 ? 9.491 -5.244 7.027 1.00 91.12 97 LEU A CA 1
ATOM 752 C C . LEU A 1 97 ? 8.178 -4.813 7.694 1.00 91.12 97 LEU A C 1
ATOM 754 O O . LEU A 1 97 ? 7.206 -5.546 7.621 1.00 91.12 97 LEU A O 1
ATOM 758 N N . GLU A 1 98 ? 8.108 -3.611 8.268 1.00 90.19 98 GLU A N 1
ATOM 759 C CA . GLU A 1 98 ? 6.889 -3.106 8.908 1.00 90.19 98 GLU A CA 1
ATOM 760 C C . GLU A 1 98 ? 5.731 -2.986 7.911 1.00 90.19 98 GLU A C 1
ATOM 762 O O . GLU A 1 98 ? 4.611 -3.400 8.213 1.00 90.19 98 GLU A O 1
ATOM 767 N N . HIS A 1 99 ? 6.002 -2.479 6.702 1.00 91.31 99 HIS A N 1
ATOM 768 C CA . HIS A 1 99 ? 5.000 -2.426 5.637 1.00 91.31 99 HIS A CA 1
ATOM 769 C C . HIS A 1 99 ? 4.506 -3.822 5.259 1.00 91.31 99 HIS A C 1
ATOM 771 O O . HIS A 1 99 ? 3.299 -4.054 5.180 1.00 91.31 99 HIS A O 1
ATOM 777 N N . ARG A 1 100 ? 5.438 -4.761 5.053 1.00 94.00 100 ARG A N 1
ATOM 778 C CA . ARG A 1 100 ? 5.110 -6.153 4.745 1.00 94.00 100 ARG A CA 1
ATOM 779 C C . ARG A 1 100 ? 4.222 -6.749 5.827 1.00 94.00 100 ARG A C 1
ATOM 781 O O . ARG A 1 100 ? 3.161 -7.277 5.505 1.00 94.00 100 ARG A O 1
ATOM 788 N N . THR A 1 101 ? 4.628 -6.656 7.089 1.00 94.31 101 THR A N 1
ATOM 789 C CA . THR A 1 101 ? 3.902 -7.355 8.142 1.00 94.31 101 THR A CA 1
ATOM 790 C C . THR A 1 101 ? 2.539 -6.734 8.415 1.00 94.31 101 THR A C 1
ATOM 792 O O . THR A 1 101 ? 1.585 -7.461 8.680 1.00 94.31 101 THR A O 1
ATOM 795 N N . PHE A 1 102 ? 2.394 -5.414 8.256 1.00 94.00 102 PHE A N 1
ATOM 796 C CA . PHE A 1 102 ? 1.078 -4.777 8.284 1.00 94.00 102 PHE A CA 1
ATOM 797 C C . PHE A 1 102 ? 0.143 -5.361 7.215 1.00 94.00 102 PHE A C 1
ATOM 799 O O . PHE A 1 102 ? -1.003 -5.693 7.513 1.00 94.00 102 PHE A O 1
ATOM 806 N N . LEU A 1 103 ? 0.627 -5.532 5.980 1.00 94.88 103 LEU A N 1
ATOM 807 C CA . LEU A 1 103 ? -0.175 -6.107 4.899 1.00 94.88 103 LEU A CA 1
ATOM 808 C C . LEU A 1 103 ? -0.464 -7.603 5.092 1.00 94.88 103 LEU A C 1
ATOM 810 O O . LEU A 1 103 ? -1.543 -8.054 4.715 1.00 94.88 103 LEU A O 1
ATOM 814 N N . GLU A 1 104 ? 0.448 -8.374 5.688 1.00 94.94 104 GLU A N 1
ATOM 815 C CA . GLU A 1 104 ? 0.200 -9.782 6.037 1.00 94.94 104 GLU A CA 1
ATOM 816 C C . GLU A 1 104 ? -0.935 -9.902 7.067 1.00 94.94 104 GLU A C 1
ATOM 818 O O . GLU A 1 104 ? -1.868 -10.685 6.872 1.00 94.94 104 GLU A O 1
ATOM 823 N N . VAL A 1 105 ? -0.913 -9.068 8.112 1.00 94.75 105 VAL A N 1
ATOM 824 C CA . VAL A 1 105 ? -1.990 -8.993 9.114 1.00 94.75 105 VAL A CA 1
ATOM 825 C C . VAL A 1 105 ? -3.296 -8.532 8.471 1.00 94.75 105 VAL A C 1
ATOM 827 O O . VAL A 1 105 ? -4.338 -9.153 8.688 1.00 94.75 105 VAL A O 1
ATOM 830 N N . ALA A 1 106 ? -3.250 -7.494 7.632 1.00 94.56 106 ALA A N 1
ATOM 831 C CA . ALA A 1 106 ? -4.426 -7.020 6.912 1.00 94.56 106 ALA A CA 1
ATOM 832 C C . ALA A 1 106 ? -5.025 -8.120 6.027 1.00 94.56 106 ALA A C 1
ATOM 834 O O . ALA A 1 106 ? -6.235 -8.312 6.019 1.00 94.56 106 ALA A O 1
ATOM 835 N N . HIS A 1 107 ? -4.194 -8.900 5.333 1.00 93.81 107 HIS A N 1
ATOM 836 C CA . HIS A 1 107 ? -4.659 -10.025 4.527 1.00 93.81 107 HIS A CA 1
ATOM 837 C C . HIS A 1 107 ? -5.349 -11.105 5.369 1.00 93.81 107 HIS A C 1
ATOM 839 O O . HIS A 1 107 ? -6.400 -11.612 4.967 1.00 93.81 107 HIS A O 1
ATOM 845 N N . ALA A 1 108 ? -4.777 -11.442 6.527 1.00 94.81 108 ALA A N 1
ATOM 846 C CA . ALA A 1 108 ? -5.307 -12.464 7.426 1.00 94.81 108 ALA A CA 1
ATOM 847 C C . ALA A 1 108 ? -6.615 -12.038 8.117 1.00 94.81 108 ALA A C 1
ATOM 849 O O . ALA A 1 108 ? -7.470 -12.882 8.373 1.00 94.81 108 ALA A O 1
ATOM 850 N N . HIS A 1 109 ? -6.790 -10.740 8.384 1.00 93.88 109 HIS A N 1
ATOM 851 C CA . HIS A 1 109 ? -7.887 -10.220 9.208 1.00 93.88 109 HIS A CA 1
ATOM 852 C C . HIS A 1 109 ? -8.822 -9.229 8.495 1.00 93.88 109 HIS A C 1
ATOM 854 O O . HIS A 1 109 ? -9.636 -8.573 9.147 1.00 93.88 109 HIS A O 1
ATOM 860 N N . GLN A 1 110 ? -8.769 -9.138 7.164 1.00 90.00 110 GLN A N 1
ATOM 861 C CA . GLN A 1 110 ? -9.621 -8.247 6.351 1.00 90.00 110 GLN A CA 1
ATOM 862 C C . GLN A 1 110 ? -11.136 -8.462 6.524 1.00 90.00 110 GLN A C 1
ATOM 864 O O . GLN A 1 110 ? -11.919 -7.608 6.124 1.00 90.00 110 GLN A O 1
ATOM 869 N N . SER A 1 111 ? -11.569 -9.598 7.082 1.00 91.00 111 SER A N 1
ATOM 870 C CA . SER A 1 111 ? -12.980 -9.861 7.400 1.00 91.00 111 SER A CA 1
ATOM 871 C C . SER A 1 111 ? -13.436 -9.246 8.723 1.00 91.00 111 SER A C 1
ATOM 873 O O . SER A 1 111 ? -14.636 -9.139 8.953 1.00 91.00 111 SER A O 1
ATOM 875 N N . SER A 1 112 ? -12.497 -8.907 9.608 1.00 91.50 112 SER A N 1
ATOM 876 C CA . SER A 1 112 ? -12.775 -8.455 10.976 1.00 91.50 112 SER A CA 1
ATOM 877 C C . SER A 1 112 ? -12.475 -6.974 11.172 1.00 91.50 112 SER A C 1
ATOM 879 O O . SER A 1 112 ? -13.147 -6.327 11.965 1.00 91.50 112 SER A O 1
ATOM 881 N N . PHE A 1 113 ? -11.497 -6.436 10.442 1.00 91.38 113 PHE A N 1
ATOM 882 C CA . PHE A 1 113 ? -11.066 -5.048 10.579 1.00 91.38 113 PHE A CA 1
ATOM 883 C C . PHE A 1 113 ? -10.926 -4.379 9.217 1.00 91.38 113 PHE A C 1
ATOM 885 O O . PHE A 1 113 ? -10.578 -5.014 8.218 1.00 91.38 113 PHE A O 1
ATOM 892 N N . VAL A 1 114 ? -11.137 -3.067 9.200 1.00 92.44 114 VAL A N 1
ATOM 893 C CA . VAL A 1 114 ? -10.748 -2.213 8.080 1.00 92.44 114 VAL A CA 1
ATOM 894 C C . VAL A 1 114 ? -9.320 -1.751 8.320 1.00 92.44 114 VAL A C 1
ATOM 896 O O . VAL A 1 114 ? -8.977 -1.327 9.418 1.00 92.44 114 VAL A O 1
ATOM 899 N N . PHE A 1 115 ? -8.481 -1.806 7.292 1.00 94.19 115 PHE A N 1
ATOM 900 C CA . PHE A 1 115 ? -7.081 -1.403 7.382 1.00 94.19 115 PHE A CA 1
ATOM 901 C C . PHE A 1 115 ? -6.816 -0.215 6.468 1.00 94.19 115 PHE A C 1
ATOM 903 O O . PHE A 1 115 ? -7.363 -0.142 5.372 1.00 94.19 115 PHE A O 1
ATOM 910 N N . ALA A 1 116 ? -5.944 0.696 6.886 1.00 94.31 116 ALA A N 1
ATOM 911 C CA . ALA A 1 116 ? -5.439 1.766 6.035 1.00 94.31 116 ALA A CA 1
ATOM 912 C C . ALA A 1 116 ? -4.011 2.152 6.428 1.00 94.31 116 ALA A C 1
ATOM 914 O O . ALA A 1 116 ? -3.625 2.053 7.593 1.00 94.31 116 ALA A O 1
ATOM 915 N N . ILE A 1 117 ? -3.238 2.635 5.458 1.00 93.44 117 ILE A N 1
ATOM 916 C CA . ILE A 1 117 ? -1.869 3.109 5.684 1.00 93.44 117 ILE A CA 1
ATOM 917 C C . ILE A 1 117 ? -1.688 4.542 5.198 1.00 93.44 117 ILE A C 1
ATOM 919 O O . ILE A 1 117 ? -2.404 5.008 4.319 1.00 93.44 117 ILE A O 1
ATOM 923 N N . THR A 1 118 ? -0.706 5.246 5.746 1.00 91.81 118 THR A N 1
ATOM 924 C CA . THR A 1 118 ? -0.159 6.481 5.179 1.00 91.81 118 THR A CA 1
ATOM 925 C C . THR A 1 118 ? 1.360 6.439 5.235 1.00 91.81 118 THR A C 1
ATOM 927 O O . THR A 1 118 ? 1.930 5.798 6.115 1.00 91.81 118 THR A O 1
ATOM 930 N N . THR A 1 119 ? 2.015 7.149 4.324 1.00 90.12 119 THR A N 1
ATOM 931 C CA . THR A 1 119 ? 3.455 7.446 4.398 1.00 90.12 119 THR A CA 1
ATOM 932 C C . THR A 1 119 ? 3.737 8.913 4.699 1.00 90.12 119 THR A C 1
ATOM 934 O O . THR A 1 119 ? 4.887 9.344 4.703 1.00 90.12 119 THR A O 1
ATOM 937 N N . TYR A 1 120 ? 2.688 9.704 4.935 1.00 87.31 120 TYR A N 1
ATOM 938 C CA . TYR A 1 120 ? 2.784 11.141 5.129 1.00 87.31 120 TYR A CA 1
ATOM 939 C C . TYR A 1 120 ? 2.384 11.493 6.553 1.00 87.31 120 TYR A C 1
ATOM 941 O O . TYR A 1 120 ? 1.284 11.177 7.004 1.00 87.31 120 TYR A O 1
ATOM 949 N N . THR A 1 121 ? 3.227 12.264 7.233 1.00 83.56 121 THR A N 1
ATOM 950 C CA . THR A 1 121 ? 2.889 12.858 8.536 1.00 83.56 121 THR A CA 1
ATOM 951 C C . THR A 1 121 ? 1.663 13.773 8.439 1.00 83.56 121 THR A C 1
ATOM 953 O O . THR A 1 121 ? 0.876 13.874 9.374 1.00 83.56 121 THR A O 1
ATOM 956 N N . ALA A 1 122 ? 1.403 14.368 7.270 1.00 84.75 122 ALA A N 1
ATOM 957 C CA . ALA A 1 122 ? 0.162 15.094 6.999 1.00 84.75 122 ALA A CA 1
ATOM 958 C C . ALA A 1 122 ? -1.101 14.222 7.169 1.00 84.75 122 ALA A C 1
ATOM 960 O O . ALA A 1 122 ? -2.176 14.744 7.469 1.00 84.75 122 ALA A O 1
ATOM 961 N N . GLY A 1 123 ? -0.985 12.902 6.996 1.00 81.31 123 GLY A N 1
ATOM 962 C CA . GLY A 1 123 ? -2.036 11.922 7.255 1.00 81.31 123 GLY A CA 1
ATOM 963 C C . GLY A 1 123 ? -2.382 11.782 8.739 1.00 81.31 123 GLY A C 1
ATOM 964 O O . GLY A 1 123 ? -3.540 11.524 9.070 1.00 81.31 123 GLY A O 1
ATOM 965 N N . THR A 1 124 ? -1.428 12.022 9.641 1.00 83.06 124 THR A N 1
ATOM 966 C CA . THR A 1 124 ? -1.595 11.838 11.093 1.00 83.06 124 THR A CA 1
ATOM 967 C C . THR A 1 124 ? -2.071 13.096 11.823 1.00 83.06 124 THR A C 1
ATOM 969 O O . THR A 1 124 ? -2.387 13.032 13.006 1.00 83.06 124 THR A O 1
ATOM 972 N N . LEU A 1 125 ? -2.213 14.237 11.135 1.00 85.50 125 LEU A N 1
ATOM 973 C CA . LEU A 1 125 ? -2.637 15.504 11.749 1.00 85.50 125 LEU 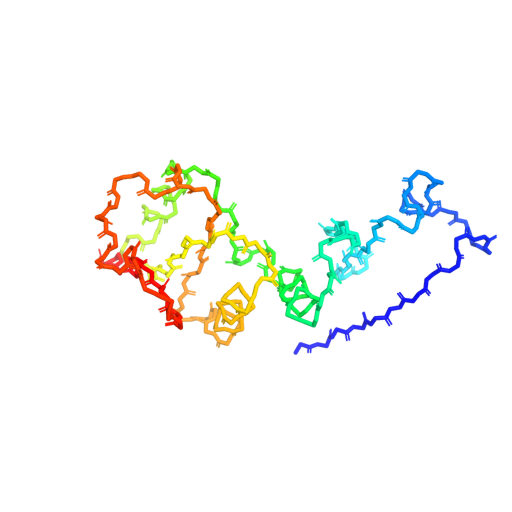A CA 1
ATOM 974 C C . LEU A 1 125 ? -3.948 15.373 12.540 1.00 85.50 125 LEU A C 1
ATOM 976 O O . LEU A 1 125 ? -4.992 15.041 11.971 1.00 85.50 125 LEU A O 1
ATOM 980 N N . GLY A 1 126 ? -3.904 15.711 13.830 1.00 81.44 126 GLY A N 1
ATOM 981 C CA . GL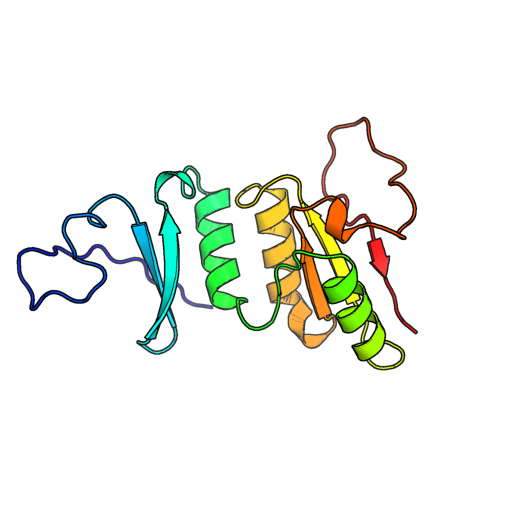Y A 1 126 ? -5.035 15.599 14.759 1.00 81.44 126 GLY A CA 1
ATOM 982 C C . GLY A 1 126 ? -5.114 14.263 15.505 1.00 81.44 126 GLY A C 1
ATOM 983 O O . GLY A 1 126 ? -6.098 14.040 16.202 1.00 81.44 126 GLY A O 1
ATOM 984 N N . LEU A 1 127 ? -4.117 13.388 15.351 1.00 79.38 127 LEU A N 1
ATOM 985 C CA . LEU A 1 127 ? -3.882 12.238 16.225 1.00 79.38 127 LEU A CA 1
ATOM 986 C C . LEU A 1 127 ? -2.876 12.610 17.326 1.00 79.38 127 LEU A C 1
ATOM 988 O O . LEU A 1 127 ? -2.052 13.507 17.112 1.00 79.38 127 LEU A O 1
ATOM 992 N N . PRO A 1 128 ? -2.936 11.957 18.498 1.00 73.75 128 PRO A N 1
ATOM 993 C CA . PRO A 1 128 ? -1.937 12.148 19.542 1.00 73.75 128 PRO A CA 1
ATOM 994 C C . PRO A 1 128 ? -0.533 11.723 19.059 1.00 73.75 128 PRO A C 1
ATOM 996 O O . PRO A 1 128 ? -0.413 10.828 18.218 1.00 73.75 128 PRO A O 1
ATOM 999 N N . PRO A 1 129 ? 0.539 12.363 19.563 1.00 60.69 129 PRO A N 1
ATOM 1000 C CA . PRO A 1 129 ? 1.910 11.979 19.239 1.00 60.69 129 PRO A CA 1
ATOM 1001 C C . PRO A 1 129 ? 2.242 10.586 19.793 1.00 60.69 129 PRO A C 1
ATOM 1003 O O . PRO A 1 129 ? 1.825 10.235 20.896 1.00 60.69 129 PRO A O 1
ATOM 1006 N N . SER A 1 130 ? 3.021 9.807 19.035 1.00 56.53 130 SER A N 1
ATOM 1007 C CA . SER A 1 130 ? 3.488 8.487 19.473 1.00 56.53 130 SER A CA 1
ATOM 1008 C C . SER A 1 130 ? 4.476 8.613 20.647 1.00 56.53 130 SER A C 1
ATOM 1010 O O . SER A 1 130 ? 5.421 9.410 20.556 1.00 56.53 130 SER A O 1
ATOM 1012 N N . PRO A 1 131 ? 4.316 7.816 21.724 1.00 48.78 131 PRO A N 1
ATOM 1013 C CA . PRO A 1 131 ? 5.230 7.812 22.866 1.00 48.78 131 PRO A CA 1
ATOM 1014 C C . PRO A 1 131 ? 6.628 7.241 22.552 1.00 48.78 131 PRO A C 1
ATOM 1016 O O . PRO A 1 131 ? 7.536 7.417 23.359 1.00 48.78 131 PRO A O 1
ATOM 1019 N N . HIS A 1 132 ? 6.842 6.608 21.388 1.00 51.09 132 HIS A N 1
ATOM 1020 C CA . HIS A 1 132 ? 8.099 5.929 21.023 1.00 51.09 132 HIS A CA 1
ATOM 1021 C C . HIS A 1 132 ? 8.820 6.575 19.833 1.00 51.09 132 HIS A C 1
ATOM 1023 O O . HIS A 1 132 ? 9.376 5.904 18.968 1.00 51.09 132 HIS A O 1
ATOM 1029 N N . SER A 1 133 ? 8.867 7.903 19.790 1.00 42.22 133 SER A N 1
ATOM 1030 C CA . SER A 1 133 ? 9.511 8.668 18.711 1.00 42.22 133 SER A CA 1
ATOM 1031 C C . SER A 1 133 ? 11.057 8.597 18.699 1.00 42.22 133 SER A C 1
ATOM 1033 O O . SER A 1 133 ? 11.691 9.326 17.937 1.00 42.22 133 SER A O 1
ATOM 1035 N N . GLY A 1 134 ? 11.673 7.709 19.493 1.00 37.62 134 GLY A N 1
ATOM 1036 C CA . GLY A 1 134 ? 13.128 7.634 19.679 1.00 37.62 134 GLY A CA 1
ATOM 1037 C C . GLY A 1 134 ? 13.774 6.244 19.660 1.00 37.62 134 GLY A C 1
ATOM 1038 O O . GLY A 1 134 ? 15.000 6.190 19.671 1.00 37.62 134 GLY A O 1
ATOM 1039 N N . GLU A 1 135 ? 13.030 5.133 19.596 1.00 29.75 135 GLU A N 1
ATOM 1040 C CA . GLU A 1 135 ? 13.642 3.799 19.719 1.00 29.75 135 GLU A CA 1
ATOM 1041 C C . GLU A 1 135 ? 13.129 2.783 18.695 1.00 29.75 135 GLU A C 1
ATOM 1043 O O . GLU A 1 135 ? 11.938 2.632 18.431 1.00 29.75 135 GLU A O 1
ATOM 1048 N N . LEU A 1 136 ? 14.096 2.098 18.092 1.00 42.66 136 LEU A N 1
ATOM 1049 C CA . LEU A 1 136 ? 13.952 1.076 17.071 1.00 42.66 136 LEU A CA 1
ATOM 1050 C C . LEU A 1 136 ? 13.212 -0.144 17.657 1.00 42.66 136 LEU A C 1
ATOM 1052 O O . LEU A 1 136 ? 13.836 -0.986 18.291 1.00 42.66 136 LEU A O 1
ATOM 1056 N N . SER A 1 137 ? 11.899 -0.282 17.449 1.00 26.08 137 SER A N 1
ATOM 1057 C CA . SER A 1 137 ? 11.222 -1.563 17.694 1.00 26.08 137 SER A CA 1
ATOM 1058 C C . SER A 1 137 ? 9.953 -1.754 16.853 1.00 26.08 137 SER A C 1
ATOM 1060 O O . SER A 1 137 ? 9.055 -0.923 16.812 1.00 26.08 137 SER A O 1
ATOM 1062 N N . VAL A 1 138 ? 9.951 -2.859 16.102 1.00 31.52 138 VAL A N 1
ATOM 1063 C CA . VAL A 1 138 ? 8.888 -3.876 16.051 1.00 31.52 138 VAL A CA 1
ATOM 1064 C C . VAL A 1 138 ? 7.463 -3.335 16.278 1.00 31.52 138 VAL A C 1
ATOM 1066 O O . VAL A 1 138 ? 7.018 -3.195 17.407 1.00 31.52 138 VAL A O 1
ATOM 1069 N N . PHE A 1 139 ? 6.731 -3.117 15.179 1.00 33.88 139 PHE A N 1
ATOM 1070 C CA . PHE A 1 139 ? 5.285 -2.842 15.143 1.00 33.88 139 PHE A CA 1
ATOM 1071 C C . PHE A 1 139 ? 4.796 -1.671 16.000 1.00 33.88 139 PHE A C 1
ATOM 1073 O O . PHE A 1 139 ? 4.025 -1.834 16.944 1.00 33.88 139 PHE A O 1
ATOM 1080 N N . SER A 1 140 ? 5.102 -0.459 15.562 1.00 33.69 140 SER A N 1
ATOM 1081 C CA . SER A 1 140 ? 4.325 0.698 15.990 1.00 33.69 140 SER A CA 1
ATOM 1082 C C . SER A 1 140 ? 3.038 0.784 15.141 1.00 33.69 140 SER A C 1
ATOM 1084 O O . SER A 1 140 ? 2.975 1.474 14.123 1.00 33.69 140 SER A O 1
ATOM 1086 N N . VAL A 1 141 ? 1.994 0.027 15.519 1.00 44.19 141 VAL A N 1
ATOM 1087 C CA . VAL A 1 141 ? 0.607 0.269 15.059 1.00 44.19 141 VAL A CA 1
ATOM 1088 C C . VAL A 1 141 ? 0.101 1.483 15.838 1.00 44.19 141 VAL A C 1
ATOM 1090 O O . VAL A 1 141 ? -0.624 1.365 16.818 1.00 44.19 141 VAL A O 1
ATOM 1093 N N . GLU A 1 142 ? 0.596 2.666 15.476 1.00 42.88 142 GLU A N 1
ATOM 1094 C CA . GLU A 1 142 ? 0.577 3.826 16.380 1.00 42.88 142 GLU A CA 1
ATOM 1095 C C . GLU A 1 142 ? -0.788 4.465 16.583 1.00 42.88 142 GLU A C 1
ATOM 1097 O O . GLU A 1 142 ? -0.916 5.326 17.442 1.00 42.88 142 GLU A O 1
ATOM 1102 N N . ASN A 1 143 ? -1.819 4.053 15.847 1.00 39.16 143 ASN A N 1
ATOM 1103 C CA . ASN A 1 143 ? -3.185 4.490 16.099 1.00 39.16 143 ASN A CA 1
ATOM 1104 C C . ASN A 1 143 ? -4.167 3.393 15.662 1.00 39.16 143 ASN A C 1
ATOM 1106 O O . ASN A 1 143 ? -4.683 3.412 14.544 1.00 39.16 143 ASN A O 1
ATOM 1110 N N . ILE A 1 144 ? -4.449 2.432 16.546 1.00 44.03 144 ILE A N 1
ATOM 1111 C CA . ILE A 1 144 ? -5.687 1.653 16.427 1.00 44.03 144 ILE A CA 1
ATOM 1112 C C . ILE A 1 144 ? -6.814 2.605 16.818 1.00 44.03 144 ILE A C 1
ATOM 1114 O O . ILE A 1 144 ? -6.990 2.930 17.991 1.00 44.03 144 ILE A O 1
ATOM 1118 N N . ILE A 1 145 ? -7.544 3.103 15.826 1.00 45.97 145 ILE A N 1
ATOM 1119 C CA . ILE A 1 145 ? -8.710 3.940 16.069 1.00 45.97 145 ILE A CA 1
ATOM 1120 C C . ILE A 1 145 ? -9.908 2.996 16.078 1.00 45.97 145 ILE A C 1
ATOM 1122 O O . ILE A 1 145 ? -10.531 2.749 15.047 1.00 45.97 145 ILE A O 1
ATOM 1126 N N . CYS A 1 146 ? -10.229 2.455 17.254 1.00 43.12 146 CYS A N 1
ATOM 1127 C CA . CYS A 1 146 ? -11.505 1.774 17.460 1.00 43.12 146 CYS A CA 1
ATOM 1128 C C . CYS A 1 146 ? -12.607 2.835 17.426 1.00 43.12 146 CYS A C 1
ATOM 1130 O O . CYS A 1 146 ? -12.809 3.570 18.396 1.00 43.12 146 CYS A O 1
ATOM 1132 N N . VAL A 1 147 ? -13.274 2.979 16.281 1.00 40.88 147 VAL A N 1
ATOM 1133 C CA . VAL A 1 147 ? -14.389 3.914 16.136 1.00 40.88 147 VAL A CA 1
ATOM 1134 C C . VAL A 1 147 ? -15.682 3.200 16.548 1.00 40.88 147 VAL A C 1
ATOM 1136 O O . VAL A 1 147 ? -16.463 2.792 15.691 1.00 40.88 147 VAL A O 1
ATOM 1139 N N . HIS A 1 148 ? -15.899 3.045 17.858 1.00 40.03 148 HIS A N 1
ATOM 1140 C CA . HIS A 1 148 ? -17.216 2.660 18.386 1.00 40.03 148 HIS A CA 1
ATOM 1141 C C . HIS A 1 148 ? -18.292 3.696 18.032 1.00 40.03 148 HIS A C 1
ATOM 1143 O O . HIS A 1 148 ? -17.982 4.913 17.969 1.00 40.03 148 HIS A O 1
#

Foldseek 3Di:
DDDDDDDDDQPPDDHDPCSPPVNPPQWDFQDDPNDTDDTDGVVQVVDPLSVLLVNLCSVCVPQEEADAALVVVVVVLVVCAVPFFEQEEADCDGSDNQSNVLSVVCVVCSVHHGYYYYNDPNNCPPPDDAPPPDDDDDDCSVDRDGRD